Protein AF-A0A378F4V7-F1 (afdb_monomer_lite)

pLDDT: mean 94.29, std 5.18, range [63.72, 98.12]

Sequence (79 aa):
MYNTYTEDNLRYSQNAPLDMYKEVNTGTNLPAQIDLYSVDGEEYKFLCMAKGGGSANKTYLYQETKALITPGEAEKLPR

Radius of gyration: 19.45 Å; chains: 1; bounding box: 42×42×49 Å

Foldseek 3Di:
DQCCQVVDPDDQDDWDDPDPPDIDGPSRVDDDDDDDDDDDDDDDDDDDDDDDPVVVVPDDDDDDDPVCPDPPSVVPDDD

InterPro domains:
  IPR004646 Fe-S hydro-lyase, tartrate dehydratase alpha-type, catalytic domain [PF05681] (2-71)
  IPR051208 Class-I Fumarase/Tartrate Dehydratase [PTHR30389] (2-73)

Secondary structure (DSSP, 8-state):
-HHHHHHSS-----EEESSSS-EEE-SS-PPPP------SSS----------HHHHTT-------GGGSSTTTGGGS--

Organism: Klebsiella pneumoniae (NCBI:txid573)

Structure (mmCIF, N/CA/C/O backbone):
data_AF-A0A378F4V7-F1
#
_entry.id   AF-A0A378F4V7-F1
#
loop_
_atom_site.group_PDB
_atom_site.id
_atom_site.type_symbol
_atom_site.label_atom_id
_atom_site.label_alt_id
_atom_site.label_comp_id
_atom_site.label_asym_id
_atom_site.label_entity_id
_atom_site.label_seq_id
_atom_site.pdbx_PDB_ins_code
_atom_site.Cartn_x
_atom_site.Cartn_y
_atom_site.Cartn_z
_atom_site.occupancy
_atom_site.B_iso_or_equiv
_atom_site.auth_seq_id
_atom_site.auth_comp_id
_atom_site.auth_asym_id
_atom_site.auth_atom_id
_atom_site.pdbx_PDB_model_num
ATOM 1 N N . MET A 1 1 ? -3.460 -4.725 13.937 1.00 89.62 1 MET A N 1
ATOM 2 C CA . MET A 1 1 ? -3.426 -3.535 13.059 1.00 89.62 1 MET A CA 1
ATOM 3 C C . MET A 1 1 ? -4.233 -2.407 13.684 1.00 89.62 1 MET A C 1
ATOM 5 O O . MET A 1 1 ? -3.584 -1.537 14.235 1.00 89.62 1 MET A O 1
ATOM 9 N N . TYR A 1 2 ? -5.575 -2.469 13.727 1.00 95.88 2 TYR A N 1
ATOM 10 C CA . TYR A 1 2 ? -6.417 -1.472 14.424 1.00 95.88 2 TYR A CA 1
ATOM 11 C C . TYR A 1 2 ? -5.897 -1.131 15.829 1.00 95.88 2 TYR A C 1
ATOM 13 O O . TYR A 1 2 ? -5.504 0.005 16.056 1.00 95.88 2 TYR A O 1
ATOM 21 N N . ASN A 1 3 ? -5.777 -2.135 16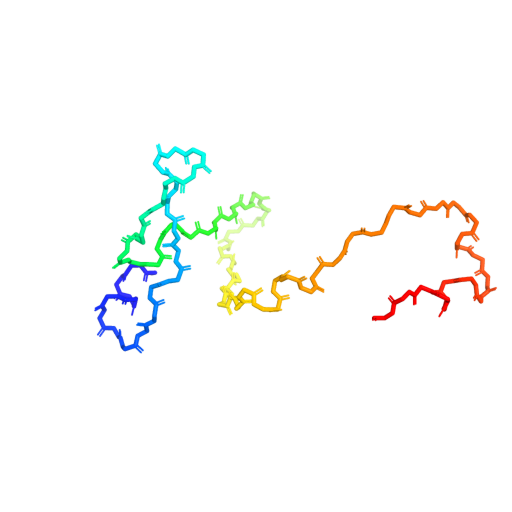.711 1.00 96.69 3 ASN A N 1
ATOM 22 C CA . ASN A 1 3 ? -5.346 -1.933 18.102 1.00 96.69 3 ASN A CA 1
ATOM 23 C C . ASN A 1 3 ? -4.031 -1.151 18.193 1.00 96.69 3 ASN A C 1
ATOM 25 O O . ASN A 1 3 ? -3.995 -0.110 18.824 1.00 96.69 3 ASN A O 1
ATOM 29 N N . THR A 1 4 ? -2.985 -1.578 17.479 1.00 95.56 4 THR A N 1
ATOM 30 C CA . THR A 1 4 ? -1.681 -0.892 17.455 1.00 95.56 4 THR A CA 1
ATOM 31 C C . THR A 1 4 ? -1.794 0.570 17.016 1.00 95.56 4 THR A C 1
ATOM 33 O O . THR A 1 4 ? -1.172 1.439 17.605 1.00 95.56 4 THR A O 1
ATOM 36 N N . TYR A 1 5 ? -2.597 0.878 15.993 1.00 96.19 5 TYR A N 1
ATOM 37 C CA . TYR A 1 5 ? -2.759 2.264 15.540 1.00 96.19 5 TYR A CA 1
ATOM 38 C C . TYR A 1 5 ? -3.629 3.110 16.479 1.00 96.19 5 TYR A C 1
ATOM 40 O O . TYR A 1 5 ? -3.473 4.326 16.477 1.00 96.19 5 TYR A O 1
ATOM 48 N N . THR A 1 6 ? -4.526 2.494 17.252 1.00 95.88 6 THR A N 1
ATOM 49 C CA . THR A 1 6 ? -5.410 3.178 18.209 1.00 95.88 6 THR A CA 1
ATOM 50 C C . THR A 1 6 ? -4.780 3.356 19.592 1.00 95.88 6 THR A C 1
ATOM 52 O O . THR A 1 6 ? -5.048 4.356 20.253 1.00 95.88 6 THR A O 1
ATOM 55 N N . GLU A 1 7 ? -3.982 2.392 20.046 1.00 96.88 7 GLU A N 1
ATOM 56 C CA . GLU A 1 7 ? -3.401 2.354 21.394 1.00 96.88 7 GLU A CA 1
ATOM 57 C C . GLU A 1 7 ? -2.028 3.036 21.460 1.00 96.88 7 GLU A C 1
ATOM 59 O O . GLU A 1 7 ? -1.681 3.606 22.495 1.00 96.88 7 GLU A O 1
ATOM 64 N N . ASP A 1 8 ? -1.269 3.030 20.359 1.00 96.31 8 ASP A N 1
ATOM 65 C CA . ASP A 1 8 ? 0.054 3.650 20.291 1.00 96.31 8 ASP A CA 1
ATOM 66 C C . ASP A 1 8 ? 0.019 5.034 19.623 1.00 96.31 8 ASP A C 1
ATOM 68 O O . ASP A 1 8 ? -0.901 5.399 18.891 1.00 96.31 8 ASP A O 1
ATOM 72 N N . ASN A 1 9 ? 1.093 5.808 19.809 1.00 95.38 9 ASN A N 1
ATOM 73 C CA . ASN A 1 9 ? 1.268 7.138 19.210 1.00 95.38 9 ASN A CA 1
ATOM 74 C C . ASN A 1 9 ? 1.674 7.065 17.724 1.00 95.38 9 ASN A C 1
ATOM 76 O O . ASN A 1 9 ? 2.722 7.574 17.317 1.00 95.38 9 ASN A O 1
ATOM 80 N N . LEU A 1 10 ? 0.857 6.398 16.910 1.00 96.25 10 LEU A N 1
ATOM 81 C CA . LEU A 1 10 ? 1.026 6.271 15.463 1.00 96.25 10 LEU A CA 1
ATOM 82 C C . LEU A 1 10 ? 0.093 7.230 14.708 1.00 96.25 10 LEU A C 1
ATOM 84 O O . LEU A 1 10 ? -0.742 7.920 15.286 1.00 96.25 10 LEU A O 1
ATOM 88 N N . ARG A 1 11 ? 0.252 7.309 13.380 1.00 96.94 11 ARG A N 1
ATOM 89 C CA . ARG A 1 11 ? -0.504 8.245 12.533 1.00 96.94 11 ARG A CA 1
ATOM 90 C C . ARG A 1 11 ? -1.511 7.541 11.629 1.00 96.94 11 ARG A C 1
ATOM 92 O O . ARG A 1 11 ? -1.130 6.694 10.821 1.00 96.94 11 ARG A O 1
ATOM 99 N N . TYR A 1 12 ? -2.758 8.009 11.650 1.00 96.19 12 TYR A N 1
ATOM 100 C CA . TYR A 1 12 ? -3.801 7.618 10.700 1.00 96.19 12 TYR A CA 1
ATOM 101 C C . TYR A 1 12 ? -3.568 8.255 9.329 1.00 96.19 12 TYR A C 1
ATOM 103 O O . TYR A 1 12 ? -3.733 9.460 9.150 1.00 96.19 12 TYR A O 1
ATOM 111 N N . SER A 1 13 ? -3.148 7.447 8.358 1.00 96.69 13 SER A N 1
ATOM 112 C CA . SER A 1 13 ? -2.677 7.927 7.052 1.00 96.69 13 SER A CA 1
ATOM 113 C C . SER A 1 13 ? -3.520 7.435 5.868 1.00 96.69 13 SER A C 1
ATOM 115 O O . SER A 1 13 ? -3.102 7.630 4.733 1.00 96.69 13 SER A O 1
ATOM 117 N N . GLN A 1 14 ? -4.671 6.797 6.116 1.00 96.56 14 GLN A N 1
ATOM 118 C CA . GLN A 1 14 ? -5.573 6.300 5.071 1.00 96.56 14 GLN A CA 1
ATOM 119 C C . GLN A 1 14 ? -6.806 7.197 4.928 1.00 96.56 14 GLN A C 1
ATOM 121 O O . GLN A 1 14 ? -7.457 7.532 5.922 1.00 96.56 14 GLN A O 1
ATOM 126 N N . ASN A 1 15 ? -7.141 7.531 3.683 1.00 97.12 15 ASN A N 1
ATOM 127 C CA . ASN A 1 15 ? -8.345 8.267 3.314 1.00 97.12 15 ASN A CA 1
ATOM 128 C C . ASN A 1 15 ? -9.308 7.337 2.569 1.00 97.12 15 ASN A C 1
ATOM 130 O O . ASN A 1 15 ? -8.901 6.627 1.652 1.00 97.12 15 ASN A O 1
ATOM 134 N N . ALA A 1 16 ? -10.581 7.352 2.956 1.00 97.31 16 ALA A N 1
ATOM 135 C CA . ALA A 1 16 ? -11.649 6.669 2.241 1.00 97.31 16 ALA A CA 1
ATOM 136 C C . ALA A 1 16 ? -12.353 7.649 1.284 1.00 97.31 16 ALA A C 1
ATOM 138 O O . ALA A 1 16 ? -12.734 8.743 1.719 1.00 97.31 16 ALA A O 1
ATOM 139 N N . PRO A 1 17 ? -12.562 7.274 0.010 1.00 97.62 17 PRO A N 1
ATOM 140 C CA . PRO A 1 17 ? -13.318 8.089 -0.932 1.00 97.62 17 PRO A CA 1
ATOM 141 C C . PRO A 1 17 ? -14.822 7.981 -0.641 1.00 97.62 17 PRO A C 1
ATOM 143 O O . PRO A 1 17 ? -15.370 6.882 -0.552 1.00 97.62 17 PRO A O 1
ATOM 146 N N . LEU A 1 18 ? -15.495 9.123 -0.498 1.00 97.12 18 LEU A N 1
ATOM 147 C CA . LEU A 1 18 ? -16.961 9.212 -0.405 1.00 97.12 18 LEU A CA 1
ATOM 148 C C . LEU A 1 18 ? -17.585 9.442 -1.786 1.00 97.12 18 LEU A C 1
ATOM 150 O O . LEU A 1 18 ? -18.660 8.930 -2.088 1.00 97.12 18 LEU A O 1
ATOM 154 N N . ASP A 1 19 ? -16.891 10.214 -2.618 1.00 97.19 19 ASP A N 1
ATOM 155 C CA . ASP A 1 19 ? -17.132 10.366 -4.048 1.00 97.19 19 ASP A CA 1
ATOM 156 C C . ASP A 1 19 ? -15.782 10.608 -4.756 1.00 97.19 19 ASP A C 1
ATOM 158 O O . ASP A 1 19 ? -14.725 10.373 -4.173 1.00 97.19 19 ASP A O 1
ATOM 162 N N . MET A 1 20 ? -15.793 11.042 -6.019 1.00 97.31 20 MET A N 1
ATOM 163 C CA . MET A 1 20 ? -14.561 11.258 -6.793 1.00 97.31 20 MET A CA 1
ATOM 164 C C . MET A 1 20 ? -13.640 12.345 -6.206 1.00 97.31 20 MET A C 1
ATOM 166 O O . MET A 1 20 ? -12.436 12.314 -6.441 1.00 97.31 20 MET A O 1
ATOM 170 N N . TYR A 1 21 ? -14.178 13.322 -5.474 1.00 97.19 21 TYR A N 1
ATOM 171 C CA . TYR A 1 21 ? -13.408 14.467 -4.970 1.00 97.19 21 TYR A CA 1
ATOM 172 C C . TYR A 1 21 ? -13.483 14.629 -3.450 1.00 97.19 21 TYR A C 1
ATOM 174 O O . TYR A 1 21 ? -12.661 15.338 -2.870 1.00 97.19 21 TYR A O 1
ATOM 182 N N . LYS A 1 22 ? -14.473 14.015 -2.796 1.00 97.19 22 LYS A N 1
ATOM 183 C CA . LYS A 1 22 ? -14.631 14.035 -1.344 1.00 97.19 22 LYS A CA 1
ATOM 184 C C . LYS A 1 22 ? -13.997 12.805 -0.722 1.00 97.19 22 LYS A C 1
ATOM 186 O O . LYS A 1 22 ? -14.364 11.674 -1.033 1.00 97.19 22 LYS A O 1
ATOM 191 N N . GLU A 1 23 ? -13.134 13.053 0.249 1.00 98.12 23 GLU A N 1
ATOM 192 C CA . GLU A 1 23 ? -12.477 1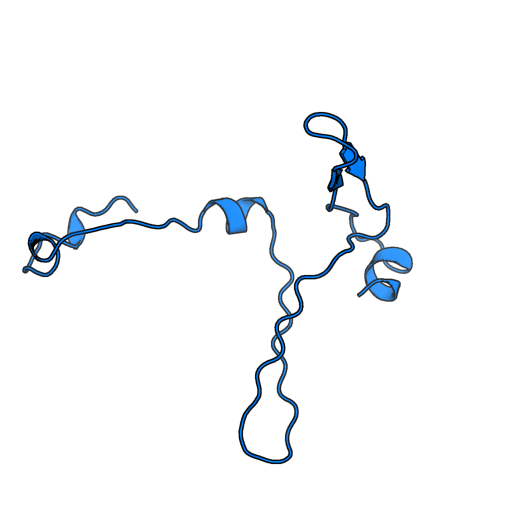2.030 1.049 1.00 98.12 23 GLU A CA 1
ATOM 193 C C . GLU A 1 23 ? -12.664 12.314 2.538 1.00 98.12 23 GLU A C 1
ATOM 195 O O . GLU A 1 23 ? -12.844 13.460 2.959 1.00 98.12 23 GLU A O 1
ATOM 200 N N . VAL A 1 24 ? -12.573 11.263 3.347 1.00 97.81 24 VAL A N 1
ATOM 201 C CA . VAL A 1 24 ? -12.512 11.360 4.806 1.00 97.81 24 VAL A CA 1
ATOM 202 C C . VAL A 1 24 ? -11.381 10.478 5.324 1.00 97.81 24 VAL A C 1
ATOM 204 O O . VAL A 1 24 ? -11.179 9.366 4.836 1.00 97.81 24 VAL A O 1
ATOM 207 N N . ASN A 1 25 ? -10.623 10.955 6.311 1.00 97.88 25 ASN A N 1
ATOM 208 C CA . ASN A 1 25 ? -9.638 10.108 6.982 1.00 97.88 25 ASN A CA 1
ATOM 209 C C . ASN A 1 25 ? -10.367 9.004 7.758 1.00 97.88 25 ASN A C 1
ATOM 211 O O . ASN A 1 25 ? -11.345 9.275 8.453 1.00 97.88 25 ASN A O 1
ATOM 215 N N . THR A 1 26 ? -9.889 7.765 7.673 1.00 97.00 26 THR A N 1
ATOM 216 C CA . THR A 1 26 ? -10.563 6.631 8.325 1.00 97.00 26 THR A CA 1
ATOM 217 C C . THR A 1 26 ? -10.403 6.611 9.845 1.00 97.00 26 THR A C 1
ATOM 219 O O . THR A 1 26 ? -11.024 5.785 10.510 1.00 97.00 26 THR A O 1
ATOM 222 N N . GLY A 1 27 ? -9.546 7.472 10.406 1.00 96.62 27 GLY A N 1
ATOM 223 C CA . GLY A 1 27 ? -9.322 7.625 11.847 1.00 96.62 27 GLY A CA 1
ATOM 224 C C . GLY A 1 27 ? -8.654 6.425 12.521 1.00 96.62 27 GLY A C 1
ATOM 225 O O . GLY A 1 27 ? -8.584 6.372 13.741 1.00 96.62 27 GLY A O 1
ATOM 226 N N . THR A 1 28 ? -8.213 5.438 11.739 1.00 96.44 28 THR A N 1
ATOM 227 C CA . THR A 1 28 ? -7.764 4.127 12.246 1.00 96.44 28 THR A CA 1
ATOM 228 C C . THR A 1 28 ? -6.573 3.559 11.472 1.00 96.44 28 THR A C 1
ATOM 230 O O . THR A 1 28 ? -6.059 2.497 11.806 1.00 96.44 28 THR A O 1
ATOM 233 N N . ASN A 1 29 ? -6.132 4.252 10.414 1.00 97.69 29 ASN A N 1
ATOM 234 C CA . ASN A 1 29 ? -5.160 3.773 9.425 1.00 97.69 29 ASN A CA 1
ATOM 235 C C . ASN A 1 29 ? -5.586 2.507 8.650 1.00 97.69 29 ASN A C 1
ATOM 237 O O . ASN A 1 29 ? -4.772 1.948 7.922 1.00 97.69 29 ASN A O 1
ATOM 241 N N . LEU A 1 30 ? -6.840 2.067 8.774 1.00 96.69 30 LEU A N 1
ATOM 242 C CA . LEU A 1 30 ? -7.439 1.017 7.945 1.00 96.69 30 LEU A CA 1
ATOM 243 C C . LEU A 1 30 ? -8.008 1.598 6.636 1.00 96.69 30 LEU A C 1
ATOM 245 O O . LEU A 1 30 ? -8.310 2.794 6.603 1.00 96.69 30 LEU A O 1
ATOM 249 N N . PRO A 1 31 ? -8.203 0.779 5.583 1.00 97.31 31 PRO A N 1
ATOM 250 C CA . PRO A 1 31 ? -7.939 -0.664 5.508 1.00 97.31 31 PRO A CA 1
ATOM 251 C C . PRO A 1 31 ? -6.448 -1.012 5.385 1.00 97.31 31 PRO A C 1
ATOM 253 O O . PRO A 1 31 ? -5.643 -0.227 4.894 1.00 97.31 31 PRO A O 1
ATOM 256 N N . ALA A 1 32 ? -6.088 -2.218 5.828 1.00 96.69 32 ALA A N 1
ATOM 257 C CA . ALA A 1 32 ? -4.790 -2.821 5.539 1.00 96.69 32 ALA A CA 1
ATOM 258 C C . ALA A 1 32 ? -4.866 -3.597 4.217 1.00 96.69 32 ALA A C 1
ATOM 260 O O . ALA A 1 32 ? -5.876 -4.249 3.954 1.00 96.69 32 ALA A O 1
ATOM 261 N N . GLN A 1 33 ? -3.790 -3.590 3.429 1.00 97.56 33 GLN A N 1
ATOM 262 C CA . GLN A 1 33 ? -3.635 -4.556 2.342 1.00 97.56 33 GLN A CA 1
ATOM 263 C C . GLN A 1 33 ? -3.245 -5.913 2.945 1.00 97.56 33 GLN A C 1
ATOM 265 O O . GLN A 1 33 ? -2.229 -6.012 3.635 1.00 97.56 33 GLN A O 1
ATOM 270 N N . ILE A 1 34 ? -4.077 -6.933 2.722 1.00 97.69 34 ILE A N 1
ATOM 271 C CA . ILE A 1 34 ? -3.885 -8.296 3.226 1.00 97.69 34 ILE A CA 1
ATOM 272 C C . ILE A 1 34 ? -4.013 -9.254 2.045 1.00 97.69 34 ILE A C 1
ATOM 274 O O . ILE A 1 34 ? -5.118 -9.513 1.575 1.00 97.69 34 ILE A O 1
ATOM 278 N N . ASP A 1 35 ? -2.879 -9.796 1.613 1.00 97.88 35 ASP A N 1
ATOM 279 C CA . ASP A 1 35 ? -2.809 -10.776 0.534 1.00 97.88 35 ASP A CA 1
ATOM 280 C C . ASP A 1 35 ? -2.499 -12.154 1.135 1.00 97.88 35 ASP A C 1
ATOM 282 O O . ASP A 1 35 ? -1.432 -12.363 1.719 1.00 97.88 35 ASP A O 1
ATOM 286 N N . LEU A 1 36 ? -3.450 -13.088 1.032 1.00 97.25 36 LEU A N 1
ATOM 287 C CA . LEU A 1 36 ? -3.323 -14.455 1.544 1.00 97.25 36 LEU A CA 1
ATOM 288 C C . LEU A 1 36 ? -3.074 -15.424 0.389 1.00 97.25 36 LEU A C 1
ATOM 290 O O . LEU A 1 36 ? -3.908 -15.563 -0.504 1.00 97.25 36 LEU A O 1
ATOM 294 N N . TYR A 1 37 ? -1.938 -16.115 0.432 1.00 97.25 37 TYR A N 1
ATOM 295 C CA . TYR A 1 37 ? -1.541 -17.085 -0.584 1.00 97.25 37 TYR A CA 1
ATOM 296 C C . TYR A 1 37 ? -1.753 -18.508 -0.070 1.00 97.25 37 TYR A C 1
ATOM 298 O O . TYR A 1 37 ? -1.392 -18.825 1.063 1.00 97.25 37 TYR A O 1
ATOM 306 N N . SER A 1 38 ? -2.317 -19.370 -0.916 1.00 97.38 38 SER A N 1
ATOM 307 C CA . SER A 1 38 ? -2.351 -20.811 -0.661 1.00 97.38 38 SER A CA 1
ATOM 308 C C . SER A 1 38 ? -0.996 -21.411 -1.026 1.00 97.38 38 SER A C 1
ATOM 310 O O . SER A 1 38 ? -0.487 -21.177 -2.123 1.00 97.38 38 SER A O 1
ATOM 312 N N . VAL A 1 39 ? -0.406 -22.142 -0.084 1.00 96.75 39 VAL A N 1
ATOM 313 C CA . VAL A 1 39 ? 0.899 -22.797 -0.213 1.00 96.75 39 VAL A CA 1
ATOM 314 C C . VAL A 1 39 ? 0.837 -24.181 0.431 1.00 96.75 39 VAL A C 1
ATOM 316 O O . VAL A 1 39 ? -0.014 -24.422 1.287 1.00 96.75 39 VAL A O 1
ATOM 319 N N . ASP A 1 40 ? 1.738 -25.073 0.028 1.00 96.88 40 ASP A N 1
ATOM 320 C CA . ASP A 1 40 ? 1.858 -26.404 0.626 1.00 96.88 40 ASP A CA 1
ATOM 321 C C . ASP A 1 40 ? 2.483 -26.353 2.033 1.00 96.88 40 ASP A C 1
ATOM 323 O O . ASP A 1 40 ? 3.275 -25.461 2.356 1.00 96.88 40 ASP A O 1
ATOM 327 N N . GLY A 1 41 ? 2.182 -27.370 2.846 1.00 96.62 41 GLY A N 1
ATOM 328 C CA . GLY A 1 41 ? 2.695 -27.537 4.209 1.00 96.62 41 GLY A CA 1
ATOM 329 C C . GLY A 1 41 ? 1.703 -27.119 5.299 1.00 96.62 41 GLY A C 1
ATOM 330 O O . GLY A 1 41 ? 0.586 -26.695 5.027 1.00 96.62 41 GLY A O 1
ATOM 331 N N . GLU A 1 42 ? 2.122 -27.261 6.557 1.00 96.25 42 GLU A N 1
ATOM 332 C CA . GLU A 1 42 ? 1.292 -27.007 7.750 1.00 96.25 42 GLU A CA 1
ATOM 333 C C . GLU A 1 42 ? 1.780 -25.782 8.548 1.00 96.25 42 GLU A C 1
ATOM 335 O O . GLU A 1 42 ? 1.599 -25.684 9.760 1.00 96.25 42 GLU A O 1
ATOM 340 N N . GLU A 1 43 ? 2.432 -24.833 7.873 1.00 96.81 43 GLU A N 1
ATOM 341 C CA . GLU A 1 43 ? 2.975 -23.619 8.487 1.00 96.81 43 GLU A CA 1
ATOM 342 C C . GLU A 1 43 ? 2.292 -22.367 7.939 1.00 96.81 43 GLU A C 1
ATOM 344 O O . GLU A 1 43 ? 2.098 -22.229 6.732 1.00 96.81 43 GLU A O 1
ATOM 349 N N . TYR A 1 44 ? 2.019 -21.394 8.813 1.00 97.12 44 TYR A N 1
ATOM 350 C CA . TYR A 1 44 ? 1.519 -20.083 8.405 1.00 97.12 44 TYR A CA 1
ATOM 351 C C . TYR A 1 44 ? 2.636 -19.036 8.497 1.00 97.12 44 TYR A C 1
ATOM 353 O O . TYR A 1 44 ? 3.016 -18.594 9.582 1.00 97.12 44 TYR A O 1
ATOM 361 N N . LYS A 1 45 ? 3.191 -18.661 7.339 1.00 97.12 45 LYS A N 1
ATOM 362 C CA . LYS A 1 45 ? 4.277 -17.676 7.216 1.00 97.12 45 LYS A CA 1
ATOM 363 C C . LYS A 1 45 ? 3.723 -16.295 6.890 1.00 97.12 45 LYS A C 1
ATOM 365 O O . LYS A 1 45 ? 2.863 -16.156 6.025 1.00 97.12 45 LYS A O 1
ATOM 370 N N . PHE A 1 46 ? 4.267 -15.273 7.546 1.00 97.62 46 PHE A N 1
ATOM 371 C CA . PHE A 1 46 ? 3.832 -13.888 7.388 1.00 97.62 46 PHE A CA 1
ATOM 372 C C . PHE A 1 46 ? 5.010 -12.964 7.097 1.00 97.62 46 PHE A C 1
ATOM 374 O O . PHE A 1 46 ? 6.088 -13.107 7.674 1.00 97.62 46 PHE A O 1
ATOM 381 N N . LEU A 1 47 ? 4.761 -11.964 6.254 1.00 97.69 47 LEU A N 1
ATOM 382 C CA . LEU A 1 4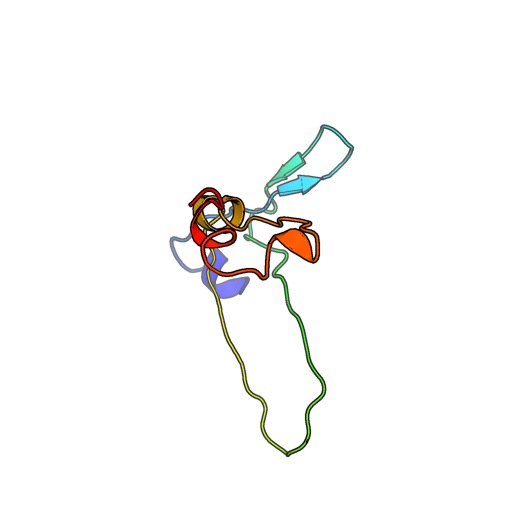7 ? 5.608 -10.788 6.099 1.00 97.69 47 LEU A CA 1
ATOM 383 C C . LEU A 1 47 ? 4.770 -9.550 6.429 1.00 97.69 47 LEU A C 1
ATOM 385 O O . LEU A 1 47 ? 3.843 -9.212 5.698 1.00 97.69 47 LEU A O 1
ATOM 389 N N . CYS A 1 48 ? 5.106 -8.862 7.518 1.00 96.62 48 CYS A N 1
ATOM 390 C CA . CYS A 1 48 ? 4.458 -7.609 7.906 1.00 96.62 48 CYS A CA 1
ATOM 391 C C . CYS A 1 48 ? 5.279 -6.419 7.397 1.00 96.62 48 CYS A C 1
ATOM 393 O O . CYS A 1 48 ? 6.476 -6.334 7.670 1.00 96.62 48 CYS A O 1
ATOM 395 N N . MET A 1 49 ? 4.643 -5.475 6.697 1.00 96.81 49 MET A N 1
ATOM 396 C CA . MET A 1 49 ? 5.319 -4.300 6.139 1.00 96.81 49 MET A CA 1
ATOM 397 C C . MET A 1 49 ? 4.587 -3.003 6.497 1.00 96.81 49 MET A C 1
ATOM 399 O O . MET A 1 49 ? 3.450 -2.787 6.089 1.00 96.81 49 MET A O 1
ATOM 403 N N . ALA A 1 50 ? 5.270 -2.095 7.198 1.00 96.44 50 ALA A N 1
ATOM 404 C CA . ALA A 1 50 ? 4.825 -0.714 7.375 1.00 96.44 50 ALA A CA 1
ATOM 405 C C . ALA A 1 50 ? 5.445 0.163 6.277 1.00 96.44 50 ALA A C 1
ATOM 407 O 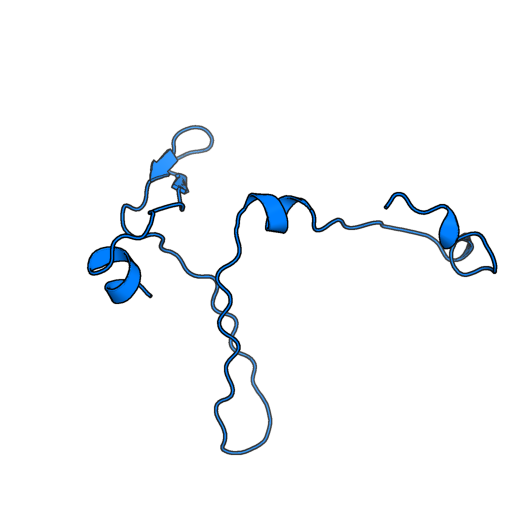O . ALA A 1 50 ? 6.576 0.638 6.398 1.00 96.44 50 ALA A O 1
ATOM 408 N N . LYS A 1 51 ? 4.728 0.345 5.163 1.00 96.12 51 LYS A N 1
ATOM 409 C CA . LYS A 1 51 ? 5.233 1.089 4.003 1.00 96.12 51 LYS A CA 1
ATOM 410 C C . LYS A 1 51 ? 4.795 2.552 4.052 1.00 96.12 51 LYS A C 1
ATOM 412 O O . LYS A 1 51 ? 3.609 2.862 4.081 1.00 96.12 51 LYS A O 1
ATOM 417 N N . GLY A 1 52 ? 5.758 3.471 4.017 1.00 95.38 52 GLY A N 1
ATOM 418 C CA . GLY A 1 52 ? 5.470 4.900 3.892 1.00 95.38 52 GLY A CA 1
ATOM 419 C C . GLY A 1 52 ? 5.117 5.285 2.453 1.00 95.38 52 GLY A C 1
ATOM 420 O O . GLY A 1 52 ? 5.829 4.887 1.525 1.00 95.38 52 GLY A O 1
ATOM 421 N N . GLY A 1 53 ? 4.089 6.123 2.276 1.00 95.00 53 GLY A N 1
ATOM 422 C CA . GLY A 1 53 ? 3.607 6.570 0.960 1.00 95.00 53 GLY A CA 1
ATOM 423 C C . GLY A 1 53 ? 4.694 7.186 0.071 1.00 95.00 53 GLY A C 1
ATOM 424 O O . GLY A 1 53 ? 4.775 6.876 -1.109 1.00 95.00 53 GLY A O 1
ATOM 425 N N . GLY A 1 54 ? 5.631 7.949 0.645 1.00 95.56 54 GLY A N 1
ATOM 426 C CA . GLY A 1 54 ? 6.746 8.525 -0.121 1.00 95.56 54 GLY A CA 1
ATOM 427 C C . GLY A 1 54 ? 7.679 7.485 -0.758 1.00 95.56 54 GLY A C 1
ATOM 428 O O . GLY A 1 54 ? 8.260 7.748 -1.805 1.00 95.56 54 GLY A O 1
ATOM 429 N N . SER A 1 55 ? 7.812 6.300 -0.153 1.00 94.94 55 SER A N 1
ATOM 430 C CA . SER A 1 55 ? 8.575 5.188 -0.735 1.00 94.94 55 SER A CA 1
ATOM 431 C C . SER A 1 55 ? 7.728 4.304 -1.648 1.00 94.94 55 SER A C 1
ATOM 433 O O . SER A 1 55 ? 8.273 3.722 -2.577 1.00 94.94 55 SER A O 1
ATOM 435 N N . ALA A 1 56 ? 6.417 4.209 -1.401 1.00 95.06 56 ALA A N 1
ATOM 436 C CA . ALA A 1 56 ? 5.486 3.523 -2.294 1.00 95.06 56 ALA A CA 1
ATOM 437 C C . ALA A 1 56 ? 5.392 4.242 -3.652 1.00 95.06 56 ALA A C 1
ATOM 439 O O . ALA A 1 56 ? 5.431 3.601 -4.694 1.00 95.06 56 ALA A O 1
ATOM 440 N N . ASN A 1 57 ? 5.409 5.578 -3.646 1.00 94.94 57 ASN A N 1
ATOM 441 C CA . ASN A 1 57 ? 5.366 6.407 -4.857 1.00 94.94 57 ASN A CA 1
ATOM 442 C C . ASN A 1 57 ? 6.641 6.336 -5.717 1.00 94.94 57 ASN A C 1
ATOM 444 O O . ASN A 1 57 ? 6.656 6.867 -6.821 1.00 94.94 57 ASN A O 1
ATOM 448 N N . LYS A 1 58 ? 7.718 5.719 -5.211 1.00 93.56 58 LYS A N 1
ATOM 449 C CA . LYS A 1 58 ? 8.982 5.514 -5.941 1.00 93.56 58 LYS A CA 1
ATOM 450 C C . LYS A 1 58 ? 9.106 4.103 -6.522 1.00 93.56 58 LYS A C 1
ATOM 452 O O . LYS A 1 58 ? 10.196 3.685 -6.900 1.00 93.56 58 LYS A O 1
ATOM 457 N N . THR A 1 59 ? 8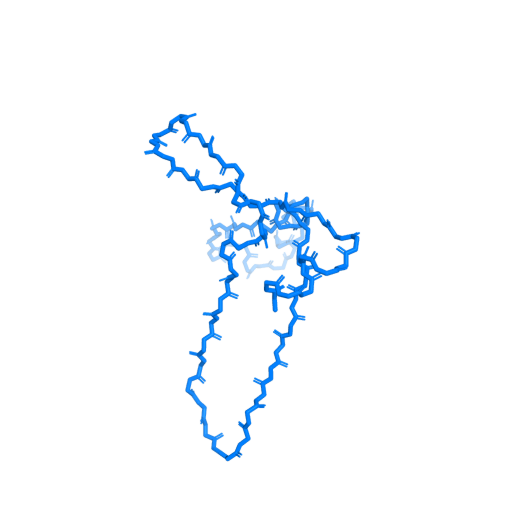.011 3.349 -6.553 1.00 93.19 59 THR A N 1
ATOM 458 C CA . THR A 1 59 ? 7.926 2.084 -7.277 1.00 93.19 59 THR A CA 1
ATOM 459 C C . THR A 1 59 ? 7.392 2.376 -8.675 1.00 93.19 59 THR A C 1
ATOM 461 O O . THR A 1 59 ? 6.239 2.767 -8.831 1.00 93.19 59 THR A O 1
ATOM 464 N N . TYR A 1 60 ? 8.247 2.210 -9.683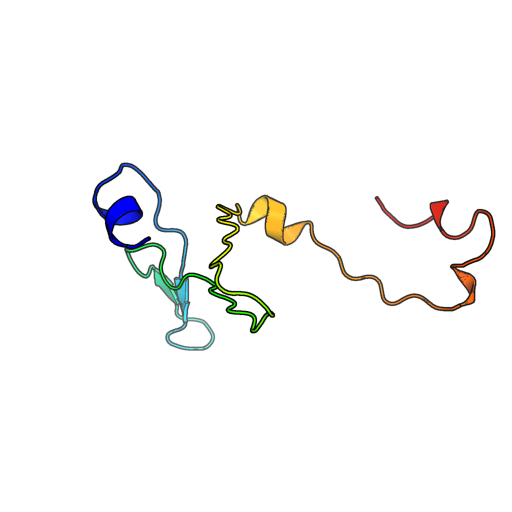 1.00 93.25 60 TYR A N 1
ATOM 465 C CA . TYR A 1 60 ? 7.939 2.537 -11.075 1.00 93.25 60 TYR A CA 1
ATOM 466 C C . TYR A 1 60 ? 7.716 1.275 -11.910 1.00 93.25 60 TYR A C 1
ATOM 468 O O . TYR A 1 60 ? 8.327 0.236 -11.658 1.00 93.25 60 TYR A O 1
ATOM 476 N N . LEU A 1 61 ? 6.856 1.386 -12.923 1.00 94.12 61 LEU A N 1
ATOM 477 C CA . LEU A 1 61 ? 6.613 0.351 -13.925 1.00 94.12 61 LEU A CA 1
ATOM 478 C C . LEU A 1 61 ? 7.054 0.876 -15.295 1.00 94.12 61 LEU A C 1
ATOM 480 O O . LEU A 1 61 ? 6.457 1.820 -15.809 1.00 94.12 61 LEU A O 1
ATOM 484 N N . TYR A 1 62 ? 8.067 0.243 -15.888 1.00 92.06 62 TYR A N 1
ATOM 485 C CA . TYR A 1 62 ? 8.549 0.541 -17.238 1.00 92.06 62 TYR A CA 1
ATOM 486 C C . TYR A 1 62 ? 8.109 -0.575 -18.191 1.00 92.06 62 TYR A C 1
ATOM 488 O O . TYR A 1 62 ? 8.437 -1.743 -17.975 1.00 92.06 62 TYR A O 1
ATOM 496 N N . GLN A 1 63 ? 7.332 -0.233 -19.223 1.00 93.69 63 GLN A N 1
ATOM 497 C CA . GLN A 1 63 ? 6.923 -1.181 -20.262 1.00 93.69 63 GLN A CA 1
ATOM 498 C C . GLN A 1 63 ? 7.894 -1.104 -21.436 1.00 93.69 63 GLN A C 1
ATOM 500 O O . GLN A 1 63 ? 7.777 -0.247 -22.307 1.00 93.69 63 GLN A O 1
ATOM 505 N N . GLU A 1 64 ? 8.860 -2.011 -21.426 1.00 92.19 64 GLU A N 1
ATOM 506 C CA . GLU A 1 64 ? 9.993 -2.010 -22.345 1.00 92.19 64 GLU A CA 1
ATOM 507 C C . GLU A 1 64 ? 9.846 -3.084 -23.427 1.00 92.19 64 GLU A C 1
ATOM 509 O O . GLU A 1 64 ? 8.996 -3.974 -23.352 1.00 92.19 64 GLU A O 1
ATOM 514 N N . THR A 1 65 ? 10.688 -3.016 -24.458 1.00 92.00 65 THR A N 1
ATOM 515 C CA . THR A 1 65 ? 10.684 -3.989 -25.562 1.00 92.00 65 THR A CA 1
ATOM 516 C C . THR A 1 65 ? 11.921 -4.884 -25.534 1.00 92.00 65 THR A C 1
ATOM 518 O O . THR A 1 65 ? 12.884 -4.630 -24.810 1.00 92.00 65 THR A O 1
ATOM 521 N N . LYS A 1 66 ? 11.942 -5.921 -26.387 1.00 90.69 66 LYS A N 1
ATOM 522 C CA . LYS A 1 66 ? 13.095 -6.829 -26.538 1.00 90.69 66 LYS A CA 1
ATOM 523 C C . LYS A 1 66 ? 14.421 -6.092 -26.787 1.00 90.69 66 LYS A C 1
ATOM 525 O O . LYS A 1 66 ? 15.464 -6.612 -26.405 1.00 90.69 66 LYS A O 1
ATOM 530 N N . ALA A 1 67 ? 14.389 -4.905 -27.400 1.00 90.81 67 ALA A N 1
ATOM 531 C CA . ALA A 1 67 ? 15.584 -4.109 -27.682 1.00 90.81 67 ALA A CA 1
ATOM 532 C C . ALA A 1 67 ? 16.388 -3.759 -26.415 1.00 90.81 67 ALA A C 1
ATOM 534 O O . ALA A 1 67 ? 17.614 -3.697 -26.470 1.00 90.81 67 ALA A O 1
ATOM 535 N N . LEU A 1 68 ? 15.715 -3.612 -25.269 1.00 89.31 68 LEU A N 1
ATOM 536 C CA . LEU A 1 68 ? 16.356 -3.256 -24.006 1.00 89.31 68 LEU A CA 1
ATOM 537 C C . LEU A 1 68 ? 17.230 -4.382 -23.428 1.00 89.31 68 LEU A C 1
ATOM 539 O O . LEU A 1 68 ? 18.188 -4.119 -22.706 1.00 89.31 68 LEU A O 1
ATOM 543 N N . ILE A 1 69 ? 16.937 -5.643 -23.760 1.00 89.19 69 ILE A N 1
ATOM 544 C CA . ILE A 1 69 ? 17.676 -6.820 -23.272 1.00 89.19 69 ILE A CA 1
ATOM 545 C C . ILE A 1 69 ? 18.898 -7.073 -24.171 1.00 89.19 69 ILE A C 1
ATOM 547 O O . ILE A 1 69 ? 19.134 -8.177 -24.663 1.00 89.19 69 ILE A O 1
ATOM 551 N N . THR A 1 70 ? 19.663 -6.018 -24.433 1.00 91.06 70 THR A N 1
ATOM 552 C CA . THR A 1 70 ? 20.943 -6.068 -25.140 1.00 91.06 70 THR A CA 1
ATOM 553 C C . THR A 1 70 ? 22.027 -5.398 -24.290 1.00 91.06 70 THR A C 1
ATOM 555 O O . THR A 1 70 ? 21.706 -4.551 -23.448 1.00 91.06 70 THR A O 1
ATOM 558 N N . PRO A 1 71 ? 23.309 -5.794 -24.430 1.00 91.06 71 PRO A N 1
ATOM 559 C CA . PRO A 1 71 ? 24.379 -5.251 -23.597 1.00 91.06 71 PRO A CA 1
ATOM 560 C C . PRO A 1 71 ? 24.445 -3.719 -23.667 1.00 91.06 71 PRO A C 1
ATOM 562 O O . PRO A 1 71 ? 24.536 -3.153 -24.752 1.00 91.06 71 PRO A O 1
ATOM 565 N N . GLY A 1 72 ? 24.404 -3.054 -22.511 1.00 85.00 72 GLY A N 1
ATOM 566 C CA . GLY A 1 72 ? 24.505 -1.594 -22.388 1.00 85.00 72 GLY A CA 1
ATOM 567 C C . GLY A 1 72 ? 23.201 -0.805 -22.576 1.00 85.00 72 GLY A C 1
ATOM 568 O O . GLY A 1 72 ? 23.144 0.350 -22.162 1.00 85.00 72 GLY A O 1
ATOM 569 N N . GLU A 1 73 ? 22.130 -1.384 -23.132 1.00 88.69 73 GLU A N 1
ATOM 570 C CA . GLU A 1 73 ? 20.847 -0.667 -23.266 1.00 88.69 73 GLU A CA 1
ATOM 571 C C . GLU A 1 73 ? 20.107 -0.558 -21.925 1.00 88.69 73 GLU A C 1
ATOM 573 O O . GLU A 1 73 ? 19.585 0.504 -21.591 1.00 88.69 73 GLU A O 1
ATOM 578 N N . ALA A 1 74 ? 20.134 -1.611 -21.101 1.00 84.62 74 ALA A N 1
ATOM 579 C CA . ALA A 1 74 ? 19.501 -1.610 -19.778 1.00 84.62 74 ALA A CA 1
ATOM 580 C C . ALA A 1 74 ? 20.079 -0.551 -18.816 1.00 84.62 74 ALA A C 1
ATOM 582 O O . ALA A 1 74 ? 19.371 -0.049 -17.946 1.00 84.62 74 ALA A O 1
ATOM 583 N N . GLU A 1 75 ? 21.350 -0.174 -18.983 1.00 86.12 75 GLU A N 1
ATOM 584 C CA . GLU A 1 75 ? 22.028 0.832 -18.151 1.00 86.12 75 GLU A CA 1
ATOM 585 C C . GLU A 1 75 ? 21.514 2.258 -18.395 1.00 86.12 75 GLU A C 1
ATOM 587 O O . GLU A 1 75 ? 21.744 3.147 -17.573 1.00 86.12 75 GLU A O 1
ATOM 592 N N . LYS A 1 76 ? 20.806 2.478 -19.512 1.00 84.00 76 LYS A N 1
ATOM 593 C CA . LYS A 1 76 ? 20.222 3.773 -19.883 1.00 84.00 76 LYS A CA 1
ATOM 594 C C . LYS A 1 76 ? 18.870 4.029 -19.222 1.00 84.00 76 LYS A C 1
ATOM 596 O O . LYS A 1 76 ? 18.349 5.137 -19.352 1.00 84.00 76 LYS A O 1
ATOM 601 N N . LEU A 1 77 ? 18.296 3.036 -18.538 1.00 83.25 77 LEU A N 1
ATOM 602 C CA . LEU A 1 77 ? 17.049 3.231 -17.810 1.00 83.25 77 LEU A CA 1
ATOM 603 C C . LEU A 1 77 ? 17.223 4.310 -16.727 1.00 83.25 77 LEU A C 1
ATOM 605 O O . LEU A 1 77 ? 18.246 4.332 -16.032 1.00 83.25 77 LEU A O 1
ATOM 609 N N . PRO A 1 78 ? 16.233 5.202 -16.557 1.00 80.94 78 PRO A N 1
ATOM 610 C CA . PRO A 1 78 ? 16.265 6.192 -15.491 1.00 80.94 78 PRO A CA 1
ATOM 611 C C . PRO A 1 78 ? 16.309 5.494 -14.124 1.00 80.94 78 PRO A C 1
ATOM 613 O O . PRO A 1 78 ? 15.551 4.554 -13.871 1.00 80.94 78 PRO A O 1
ATOM 616 N N . ARG A 1 79 ? 17.221 5.954 -13.258 1.00 63.72 79 ARG A N 1
ATOM 617 C CA . ARG A 1 79 ? 17.349 5.483 -11.870 1.00 63.72 79 ARG A CA 1
ATOM 618 C C . ARG A 1 79 ? 16.398 6.216 -10.934 1.00 63.72 79 ARG A C 1
ATOM 620 O O . ARG A 1 79 ? 16.284 7.453 -11.077 1.00 63.72 79 ARG A O 1
#